Protein AF-A0A934AH44-F1 (afdb_monomer)

Secondary structure (DSSP, 8-state):
---------------TTSHHHHHHHHHHHHHHHSTTHHHHHHHHH----HHHHHHHHHHHHHHHHHHHHHHHHHHHSHHHHHHHHHHHHHTTT-TTHHHHHHHHHHHHHHS--

Solvent-accessible surface area (backbone atoms only — not comparable to full-atom values): 6753 Å² total; per-residue (Å²): 137,89,78,86,76,79,80,75,82,75,76,7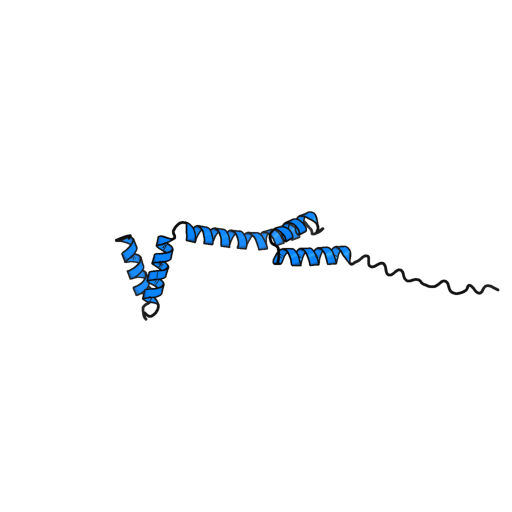8,78,70,78,82,75,47,66,71,53,52,51,45,52,53,31,52,54,30,44,76,75,35,72,67,59,13,56,53,41,41,68,76,70,42,88,64,55,69,68,58,56,49,51,55,46,49,67,56,47,52,59,51,50,50,52,50,50,51,54,48,60,51,63,76,45,48,67,63,53,50,49,52,50,49,31,53,61,73,21,66,85,42,94,54,36,67,65,45,32,51,52,49,55,53,49,45,77,76,56,75,129

pLDDT: mean 79.83, std 13.59, range [45.56, 94.44]

Radius of gyration: 30.53 Å; Cα contacts (8 Å, |Δi|>4): 42; chains: 1; bounding box: 64×38×94 Å

Mean predicted aligned error: 14.47 Å

Structure (mmCIF, N/CA/C/O backbone):
data_AF-A0A934AH44-F1
#
_entry.id   AF-A0A934AH44-F1
#
loop_
_atom_site.group_PDB
_atom_site.id
_atom_site.type_symbol
_atom_site.label_atom_id
_atom_site.label_alt_id
_atom_site.label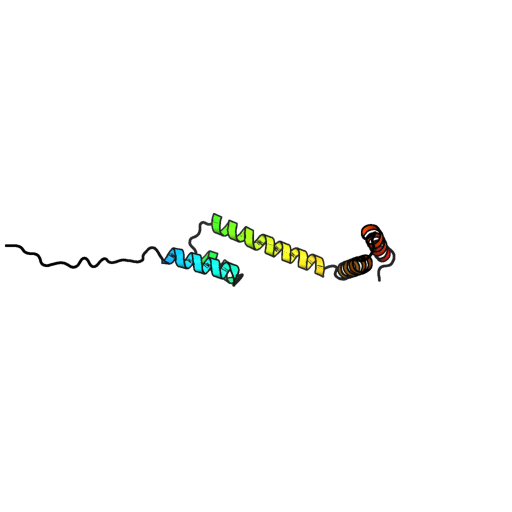_comp_id
_atom_site.label_asym_id
_atom_site.label_entity_id
_atom_site.label_seq_id
_atom_site.pdbx_PDB_ins_code
_atom_site.Cartn_x
_atom_site.Cartn_y
_atom_site.Cartn_z
_atom_site.occupancy
_atom_site.B_iso_or_equiv
_atom_site.auth_seq_id
_atom_site.auth_comp_id
_atom_site.auth_asym_id
_atom_site.auth_atom_id
_atom_site.pdbx_PDB_model_num
ATOM 1 N N . MET A 1 1 ? -39.289 -22.088 64.925 1.00 45.56 1 MET A N 1
ATOM 2 C CA . MET A 1 1 ? -38.560 -23.008 64.031 1.00 45.56 1 MET A CA 1
ATOM 3 C C . MET A 1 1 ? -38.535 -22.379 62.648 1.00 45.56 1 MET A C 1
ATOM 5 O O . MET A 1 1 ? -39.468 -22.560 61.881 1.00 45.56 1 MET A O 1
ATOM 9 N N . GLN A 1 2 ? -37.516 -21.548 62.404 1.00 49.50 2 GLN A N 1
ATOM 10 C CA . GLN A 1 2 ? -37.131 -21.082 61.073 1.00 49.50 2 GLN A CA 1
ATOM 11 C C . GLN A 1 2 ? -36.587 -22.264 60.268 1.00 49.50 2 GLN A C 1
ATOM 13 O O . GLN A 1 2 ? -35.636 -22.904 60.713 1.00 49.50 2 GLN A O 1
ATOM 18 N N . GLN A 1 3 ? -37.132 -22.497 59.079 1.00 50.94 3 GLN A N 1
ATOM 19 C CA . GLN A 1 3 ? -36.383 -23.080 57.970 1.00 50.94 3 GLN A CA 1
ATOM 20 C C . GLN A 1 3 ? -36.774 -22.309 56.712 1.00 50.94 3 GLN A C 1
ATOM 22 O O . GLN A 1 3 ? -37.752 -22.623 56.039 1.00 50.94 3 GLN A O 1
ATOM 27 N N . ASP A 1 4 ? -36.025 -21.235 56.468 1.00 50.28 4 ASP A N 1
ATOM 28 C CA . ASP A 1 4 ? -36.089 -20.451 55.245 1.00 50.28 4 ASP A CA 1
ATOM 29 C C . ASP A 1 4 ? -35.674 -21.330 54.063 1.00 50.28 4 ASP A C 1
ATOM 31 O O . ASP A 1 4 ? -34.527 -21.759 53.920 1.00 50.28 4 ASP A O 1
ATOM 35 N N . ILE A 1 5 ? -36.667 -21.626 53.233 1.00 60.75 5 ILE A N 1
ATOM 36 C CA . ILE A 1 5 ? -36.548 -22.340 51.972 1.00 60.75 5 ILE A CA 1
ATOM 37 C C . ILE A 1 5 ? -35.819 -21.423 50.987 1.00 60.75 5 ILE A C 1
ATOM 39 O O . ILE A 1 5 ? -36.356 -20.415 50.538 1.00 60.75 5 ILE A O 1
ATOM 43 N N . SER A 1 6 ? -34.589 -21.805 50.651 1.00 57.62 6 SER A N 1
ATOM 44 C CA . SER A 1 6 ? -34.050 -21.784 49.288 1.00 57.62 6 SER A CA 1
ATOM 45 C C . SER A 1 6 ? -34.459 -20.593 48.410 1.00 57.62 6 SER A C 1
ATOM 47 O O . SER A 1 6 ? -35.070 -20.770 47.355 1.00 57.62 6 SER A O 1
ATOM 49 N N . ALA A 1 7 ? -34.066 -19.375 48.785 1.00 56.16 7 ALA A N 1
ATOM 50 C CA . ALA A 1 7 ? -34.013 -18.280 47.826 1.00 56.16 7 ALA A CA 1
ATOM 51 C C . ALA A 1 7 ? -32.890 -18.580 46.819 1.00 56.16 7 ALA A C 1
ATOM 53 O O . ALA A 1 7 ? -31.699 -18.433 47.105 1.00 56.16 7 ALA A O 1
ATOM 54 N N . SER A 1 8 ? -33.304 -19.081 45.654 1.00 52.38 8 SER A N 1
ATOM 55 C CA . SER A 1 8 ? -32.493 -19.302 44.461 1.00 52.38 8 SER A CA 1
ATOM 56 C C . SER A 1 8 ? -31.516 -18.143 44.256 1.00 52.38 8 SER A C 1
ATOM 58 O O . SER A 1 8 ? -31.926 -17.002 44.030 1.00 52.38 8 SER A O 1
ATOM 60 N N . ARG A 1 9 ? -30.209 -18.431 44.320 1.00 55.12 9 ARG A N 1
ATOM 61 C CA . ARG A 1 9 ? -29.164 -17.538 43.811 1.00 55.12 9 ARG A CA 1
ATOM 62 C C . ARG A 1 9 ? -29.315 -17.489 42.293 1.00 55.12 9 ARG A C 1
ATOM 64 O O . ARG A 1 9 ? -28.593 -18.170 41.571 1.00 55.12 9 ARG A O 1
ATOM 71 N N . ASN A 1 10 ? -30.258 -16.691 41.805 1.00 52.00 10 ASN A N 1
ATOM 72 C CA . ASN A 1 10 ? -30.264 -16.272 40.415 1.00 52.00 10 ASN A CA 1
ATOM 73 C C . ASN A 1 10 ? -29.061 -15.347 40.257 1.00 52.00 10 ASN A C 1
ATOM 75 O O . ASN A 1 10 ? -29.134 -14.148 40.515 1.00 52.00 10 ASN A O 1
ATOM 79 N N . ALA A 1 11 ? -27.926 -15.953 39.911 1.00 50.78 11 ALA A N 1
ATOM 80 C CA . ALA A 1 11 ? -26.769 -15.263 39.395 1.00 50.78 11 ALA A CA 1
ATOM 81 C C . ALA A 1 11 ? -27.221 -14.503 38.146 1.00 50.78 11 ALA A C 1
ATOM 83 O O . ALA A 1 11 ? -27.279 -15.046 37.043 1.00 50.78 11 ALA A O 1
ATOM 84 N N . SER A 1 12 ? -27.572 -13.236 38.332 1.00 45.66 12 SER A N 1
ATOM 85 C CA . SER A 1 12 ? -27.602 -12.238 37.280 1.00 45.66 12 SER A CA 1
ATOM 86 C C . SER A 1 12 ? -26.166 -12.080 36.787 1.00 45.66 12 SER A C 1
ATOM 88 O O . SER A 1 12 ? -25.414 -11.208 37.214 1.00 45.66 12 SER A O 1
ATOM 90 N N . ALA A 1 13 ? -25.761 -12.983 35.896 1.00 48.28 13 ALA A N 1
ATOM 91 C CA . ALA A 1 13 ? -24.635 -12.773 35.011 1.00 48.28 13 ALA A CA 1
ATOM 92 C C . ALA A 1 13 ? -25.040 -11.658 34.046 1.00 48.28 13 ALA A C 1
ATOM 94 O O . ALA A 1 13 ? -25.498 -11.908 32.936 1.00 48.28 13 ALA A O 1
ATOM 95 N N . THR A 1 14 ? -24.944 -10.411 34.494 1.00 48.72 14 THR A N 1
ATOM 96 C CA . THR A 1 14 ? -25.032 -9.247 33.619 1.00 48.72 14 THR A CA 1
ATOM 97 C C . THR A 1 14 ? -23.765 -9.256 32.760 1.00 48.72 14 THR A C 1
ATOM 99 O O . THR A 1 14 ? -22.673 -9.078 33.308 1.00 48.72 14 THR A O 1
ATOM 102 N N . PRO A 1 15 ? -23.831 -9.444 31.427 1.00 50.50 15 PRO A N 1
ATOM 103 C CA . PRO A 1 15 ? -22.654 -9.333 30.577 1.00 50.50 15 PRO A CA 1
ATOM 104 C C . PRO A 1 15 ? -22.359 -7.842 30.341 1.00 50.50 15 PRO A C 1
ATOM 106 O O . PRO A 1 15 ? -22.506 -7.325 29.241 1.00 50.50 15 PRO A O 1
ATOM 109 N N . GLN A 1 16 ? -21.960 -7.114 31.387 1.00 48.25 16 GLN A N 1
ATOM 110 C CA . GLN A 1 16 ? -21.679 -5.670 31.317 1.00 48.25 16 GLN A CA 1
ATOM 111 C C . GLN A 1 16 ? -20.280 -5.328 30.763 1.00 48.25 16 GLN A C 1
ATOM 113 O O . GLN A 1 16 ? -19.913 -4.160 30.671 1.00 48.25 16 GLN A O 1
ATOM 118 N N . GLY A 1 17 ? -19.488 -6.324 30.350 1.00 54.78 17 GLY A N 1
ATOM 119 C CA . GLY A 1 17 ? -18.133 -6.125 29.815 1.00 54.78 17 GLY A CA 1
ATOM 120 C C . GLY A 1 17 ? -18.010 -6.153 28.287 1.00 54.78 17 GLY A C 1
ATOM 121 O O . GLY A 1 17 ? -16.917 -5.922 27.764 1.00 54.78 17 GLY A O 1
ATOM 122 N N . THR A 1 18 ? -19.089 -6.468 27.568 1.00 59.06 18 THR A N 1
ATOM 123 C CA . THR A 1 18 ? -19.002 -6.895 26.162 1.00 59.06 18 THR A CA 1
ATOM 124 C C . THR A 1 18 ? -19.150 -5.732 25.179 1.00 59.06 18 THR A C 1
ATOM 126 O O . THR A 1 18 ? -18.398 -5.659 24.213 1.00 59.06 18 THR A O 1
ATOM 129 N N . ASP A 1 19 ? -20.014 -4.750 25.453 1.00 68.88 19 ASP A N 1
ATOM 130 C CA . ASP A 1 19 ? -20.372 -3.708 24.475 1.00 68.88 19 ASP A CA 1
ATOM 131 C C . ASP A 1 19 ? -19.192 -2.875 23.973 1.00 68.88 19 ASP A C 1
ATOM 133 O O . ASP A 1 19 ? -19.060 -2.632 22.776 1.00 68.88 19 ASP A O 1
ATOM 137 N N . ASN A 1 20 ? -18.304 -2.438 24.866 1.00 71.12 20 ASN A N 1
ATOM 138 C CA . ASN A 1 20 ? -17.174 -1.589 24.474 1.00 71.12 20 ASN A CA 1
ATOM 139 C C . ASN A 1 20 ? -16.102 -2.374 23.699 1.00 71.12 20 ASN A C 1
ATOM 141 O O . ASN A 1 20 ? -15.452 -1.829 22.800 1.00 71.12 20 ASN A O 1
ATOM 145 N N . LYS A 1 21 ? -15.938 -3.662 24.031 1.00 77.50 21 LYS A N 1
ATOM 146 C CA . LYS A 1 21 ? -15.011 -4.569 23.346 1.00 77.50 21 LYS A CA 1
ATOM 147 C C . LYS A 1 21 ? -15.545 -4.937 21.966 1.00 77.50 21 LYS A C 1
ATOM 149 O O . LYS A 1 21 ? -14.823 -4.785 20.986 1.00 77.50 21 LYS A O 1
ATOM 154 N N . THR A 1 22 ? -16.819 -5.308 21.877 1.00 81.88 22 THR A N 1
ATOM 155 C CA . THR A 1 22 ? -17.494 -5.632 20.616 1.00 81.88 22 THR A CA 1
ATOM 156 C C . THR A 1 22 ? -17.503 -4.439 19.666 1.00 81.88 22 THR A C 1
ATOM 158 O O . THR A 1 22 ? -17.110 -4.588 18.512 1.00 81.88 22 THR A O 1
ATOM 161 N N . LYS A 1 23 ? -17.836 -3.234 20.151 1.00 79.94 23 LYS A N 1
ATOM 162 C CA . LYS A 1 23 ? -17.765 -2.002 19.343 1.00 79.94 23 LYS A CA 1
ATOM 163 C C . LYS A 1 23 ? -16.355 -1.748 18.805 1.00 79.94 23 LYS A C 1
ATOM 165 O O . LYS A 1 23 ? -16.211 -1.449 17.628 1.00 79.94 23 LYS A O 1
ATOM 170 N N . SER A 1 24 ? -15.313 -1.924 19.625 1.00 81.19 24 SER A N 1
ATOM 171 C CA . SER A 1 24 ? -13.925 -1.757 19.161 1.00 81.19 24 SER A CA 1
ATOM 172 C C . SER A 1 24 ? -13.527 -2.791 18.108 1.00 81.19 24 SER A C 1
ATOM 174 O O . SER A 1 24 ? -12.897 -2.429 17.121 1.00 81.19 24 SER A O 1
ATOM 176 N N . ILE A 1 25 ? -13.910 -4.056 18.288 1.00 84.56 25 ILE A N 1
ATOM 177 C CA . ILE A 1 25 ? -13.612 -5.130 17.330 1.00 84.56 25 ILE A CA 1
ATOM 178 C C . ILE A 1 25 ? -14.282 -4.843 15.984 1.00 84.56 25 ILE A C 1
ATOM 180 O O . ILE A 1 25 ? -13.623 -4.898 14.949 1.00 84.56 25 ILE A O 1
ATOM 184 N N . ILE A 1 26 ? -15.564 -4.471 16.000 1.00 84.44 26 ILE A N 1
ATOM 185 C CA . ILE A 1 26 ? -16.307 -4.125 14.784 1.00 84.44 26 ILE A CA 1
ATOM 186 C C . ILE A 1 26 ? -15.657 -2.924 14.089 1.00 84.44 26 ILE A C 1
ATOM 188 O O . ILE A 1 26 ? -15.420 -2.975 12.884 1.00 84.44 26 ILE A O 1
ATOM 192 N N . THR A 1 27 ? -15.300 -1.875 14.837 1.00 83.62 27 THR A N 1
ATOM 193 C CA . THR A 1 27 ? -14.603 -0.708 14.281 1.00 83.62 27 THR A CA 1
ATOM 194 C C . THR A 1 27 ? -13.274 -1.090 13.628 1.00 83.62 27 THR A C 1
ATOM 196 O O . THR A 1 27 ? -12.999 -0.617 12.530 1.00 83.62 27 THR A O 1
ATOM 199 N N . ILE A 1 28 ? -12.467 -1.959 14.249 1.00 82.25 28 ILE A N 1
ATOM 200 C CA . ILE A 1 28 ? -11.191 -2.420 13.675 1.00 82.25 28 ILE A CA 1
ATOM 201 C C . ILE A 1 28 ? -11.432 -3.170 12.362 1.00 82.25 28 ILE A C 1
ATOM 203 O O . ILE A 1 28 ? -10.776 -2.875 11.367 1.00 82.25 28 ILE A O 1
ATOM 207 N N . ILE A 1 29 ? -12.399 -4.091 12.329 1.00 85.06 29 ILE A N 1
ATOM 208 C CA . ILE A 1 29 ? -12.738 -4.857 11.119 1.00 85.06 29 ILE A CA 1
ATOM 209 C C . ILE A 1 29 ? -13.154 -3.913 9.980 1.00 85.06 29 ILE A C 1
ATOM 211 O O . ILE A 1 29 ? -12.650 -4.022 8.861 1.00 85.06 29 ILE A O 1
ATOM 215 N N . PHE A 1 30 ? -14.019 -2.938 10.267 1.00 83.75 30 PHE A N 1
ATOM 216 C CA . PHE A 1 30 ? -14.434 -1.939 9.281 1.00 83.75 30 PHE A CA 1
ATOM 217 C C . PHE A 1 30 ? -13.291 -1.014 8.849 1.00 83.75 30 PHE A C 1
ATOM 219 O O . PHE A 1 30 ? -13.295 -0.556 7.708 1.00 83.75 30 PHE A O 1
ATOM 226 N N . LEU A 1 31 ? -12.307 -0.751 9.714 1.00 81.31 31 LEU A N 1
ATOM 227 C CA . LEU A 1 31 ? -11.135 0.060 9.374 1.00 81.31 31 LEU A CA 1
ATOM 228 C C . LEU A 1 31 ? -10.310 -0.568 8.241 1.00 81.31 31 LEU A C 1
ATOM 230 O O . LEU A 1 31 ? -9.795 0.160 7.398 1.00 81.31 31 LEU A O 1
ATOM 234 N N . PHE A 1 32 ? -10.216 -1.902 8.214 1.00 77.62 32 PHE A N 1
ATOM 235 C CA . PHE A 1 32 ? -9.473 -2.642 7.189 1.00 77.62 32 PHE A CA 1
ATOM 236 C C . PHE A 1 32 ? -10.290 -2.919 5.922 1.00 77.62 32 PHE A C 1
ATOM 238 O O . PHE A 1 32 ? -9.735 -2.883 4.828 1.00 77.62 32 PHE A O 1
ATOM 245 N N . ILE A 1 33 ? -11.589 -3.210 6.053 1.00 80.38 33 ILE A N 1
ATOM 246 C CA . ILE A 1 33 ? -12.418 -3.677 4.924 1.00 80.38 33 ILE A CA 1
ATOM 247 C C . ILE A 1 33 ? -13.138 -2.523 4.218 1.00 80.38 33 ILE A C 1
ATOM 249 O O . ILE A 1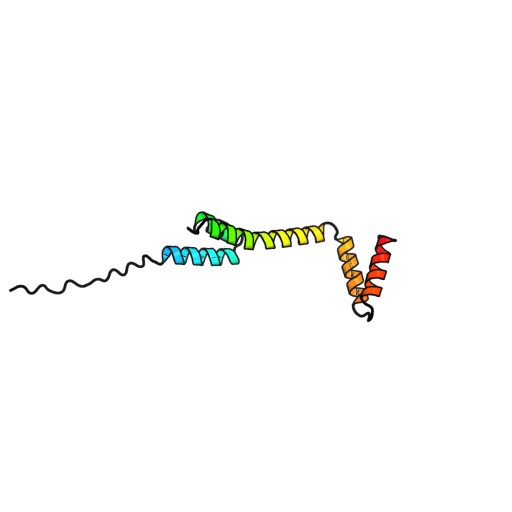 33 ? -13.351 -2.567 3.009 1.00 80.38 33 ILE A O 1
ATOM 253 N N . ALA A 1 34 ? -13.524 -1.486 4.961 1.00 78.06 34 ALA A N 1
ATOM 254 C CA . ALA A 1 34 ? -14.414 -0.437 4.482 1.00 78.06 34 ALA A CA 1
ATOM 255 C C . ALA A 1 34 ? -13.837 0.950 4.783 1.00 78.06 34 ALA A C 1
ATOM 257 O O . ALA A 1 34 ? -14.433 1.746 5.510 1.00 78.06 34 ALA A O 1
ATOM 258 N N . PHE A 1 35 ? -12.672 1.269 4.219 1.00 72.75 35 PHE A N 1
ATOM 259 C CA . PHE A 1 35 ? -12.189 2.650 4.199 1.00 72.75 35 PHE A CA 1
ATOM 260 C C . PHE A 1 35 ? -13.038 3.478 3.207 1.00 72.75 35 PHE A C 1
ATOM 262 O O . PHE A 1 35 ? -13.273 3.003 2.097 1.00 72.75 35 PHE A O 1
ATOM 269 N N . PRO A 1 36 ? -13.522 4.691 3.551 1.00 78.25 36 PRO A N 1
ATOM 270 C CA . PRO A 1 36 ? -13.258 5.472 4.768 1.00 78.25 36 PRO A CA 1
ATOM 271 C C . PRO A 1 36 ? -14.289 5.276 5.898 1.00 78.25 36 PRO A C 1
ATOM 273 O O . PRO A 1 36 ? -14.169 5.886 6.959 1.00 78.25 36 PRO A O 1
ATOM 276 N N . ILE A 1 37 ? -15.312 4.444 5.699 1.00 83.38 37 ILE A N 1
ATOM 277 C CA . ILE A 1 37 ? -16.428 4.242 6.641 1.00 83.38 37 ILE A CA 1
ATOM 278 C C . ILE A 1 37 ? -15.931 3.782 8.021 1.00 83.38 37 ILE A C 1
ATOM 280 O O . ILE A 1 37 ? -16.385 4.297 9.044 1.00 83.38 37 ILE A O 1
ATOM 284 N N . GLY A 1 38 ? -14.946 2.882 8.071 1.00 81.50 38 GLY A N 1
ATOM 285 C CA . GLY A 1 38 ? -14.322 2.444 9.321 1.00 81.50 38 GLY A CA 1
ATOM 286 C C . GLY A 1 38 ? -13.659 3.580 10.102 1.00 81.50 38 GLY A C 1
ATOM 287 O O . GLY A 1 38 ? -13.750 3.622 11.327 1.00 81.50 38 GLY A O 1
ATOM 288 N N . PHE A 1 39 ? -13.079 4.562 9.409 1.00 83.50 39 PHE A N 1
ATOM 289 C CA . PHE A 1 39 ? -12.516 5.758 10.037 1.00 83.50 39 PHE A CA 1
ATOM 290 C C . PHE A 1 39 ? -13.588 6.622 10.694 1.00 83.50 39 PHE A C 1
ATOM 292 O O . PHE A 1 39 ? -13.425 7.067 11.830 1.00 83.50 39 PHE A O 1
ATOM 299 N N . ILE A 1 40 ? -14.710 6.821 10.008 1.00 84.81 40 ILE A N 1
ATOM 300 C CA . ILE A 1 40 ? -15.839 7.596 10.531 1.00 84.81 40 ILE A CA 1
ATOM 301 C C . ILE A 1 40 ? -16.417 6.905 11.774 1.00 84.81 40 ILE A C 1
ATOM 303 O O . ILE A 1 40 ? -16.605 7.549 12.811 1.00 84.81 40 ILE A O 1
ATOM 307 N N . LEU A 1 41 ? -16.604 5.582 11.711 1.00 83.69 41 LEU A N 1
ATOM 308 C CA . LEU A 1 41 ? -17.008 4.760 12.856 1.00 83.69 41 LEU A CA 1
ATOM 309 C C . LEU A 1 41 ? -16.005 4.856 14.011 1.00 83.69 41 LEU A C 1
ATOM 311 O O . LEU A 1 41 ? -16.411 4.941 15.170 1.00 83.69 41 LEU A O 1
ATOM 315 N N . MET A 1 42 ? -14.702 4.918 13.727 1.00 84.44 42 MET A N 1
ATOM 316 C CA . MET A 1 42 ? -13.690 5.079 14.771 1.00 84.44 42 MET A CA 1
ATOM 317 C C . MET A 1 42 ? -13.850 6.400 15.538 1.00 84.44 42 MET A C 1
ATOM 319 O O . MET A 1 42 ? -13.751 6.441 16.774 1.00 84.44 42 MET A O 1
ATOM 323 N N . TRP A 1 43 ? -14.108 7.491 14.822 1.00 83.06 43 TRP A N 1
ATOM 324 C CA . TRP A 1 43 ? -14.238 8.811 15.429 1.00 83.06 43 TRP A CA 1
ATOM 325 C C . TRP A 1 43 ? -15.538 8.967 16.216 1.00 83.06 43 TRP A C 1
ATOM 327 O O . TRP A 1 43 ? -15.475 9.428 17.361 1.00 83.06 43 TRP A O 1
ATOM 337 N N . PHE A 1 44 ? -16.664 8.518 15.656 1.00 83.50 44 PHE A N 1
ATOM 338 C CA . PHE A 1 44 ? -17.995 8.682 16.249 1.00 83.50 44 PHE A CA 1
ATOM 339 C C . PHE A 1 44 ? -18.384 7.597 17.259 1.00 83.50 44 PHE A C 1
ATOM 341 O O . PHE A 1 44 ? -19.114 7.883 18.205 1.00 83.50 44 PHE A O 1
ATOM 348 N N . TRP A 1 45 ? -17.925 6.356 17.079 1.00 81.00 45 TRP A N 1
ATOM 349 C CA . TRP A 1 45 ? -18.485 5.201 17.790 1.00 81.00 45 TRP A CA 1
ATOM 350 C C . TRP A 1 45 ? -17.568 4.637 18.879 1.00 81.00 45 TRP A C 1
ATOM 352 O O . TRP A 1 45 ? -18.041 4.190 19.926 1.00 81.00 45 TRP A O 1
ATOM 362 N N . THR A 1 46 ? -16.248 4.703 18.695 1.00 80.38 46 THR A N 1
ATOM 363 C CA . THR A 1 46 ? -15.278 4.232 19.699 1.00 80.38 46 THR A CA 1
ATOM 364 C C . THR A 1 46 ? -14.851 5.326 20.681 1.00 80.38 46 THR A C 1
ATOM 366 O O . THR A 1 46 ? -14.439 6.423 20.297 1.00 80.38 46 THR A O 1
ATOM 369 N N . ARG A 1 47 ? -14.844 4.991 21.980 1.00 80.69 47 ARG A N 1
ATOM 370 C CA . ARG A 1 47 ? -14.329 5.830 23.087 1.00 80.69 47 ARG A CA 1
ATOM 371 C C . ARG A 1 47 ? -12.804 5.764 23.263 1.00 80.69 47 ARG A C 1
ATOM 373 O O . ARG A 1 47 ? -12.290 5.880 24.369 1.00 80.69 47 ARG A O 1
ATOM 380 N N . TRP A 1 48 ? -12.066 5.542 22.182 1.00 81.69 48 TRP A N 1
ATOM 381 C CA . TRP A 1 48 ? -10.607 5.509 22.249 1.00 81.69 48 TRP A CA 1
ATOM 382 C C . TRP A 1 48 ? -10.059 6.876 22.644 1.00 81.69 48 TRP A C 1
ATOM 384 O O . TRP A 1 48 ? -10.655 7.906 22.310 1.00 81.69 48 TRP A O 1
ATOM 39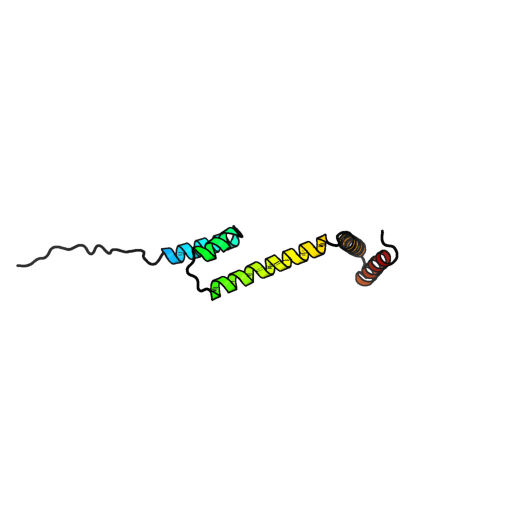4 N N . SER A 1 49 ? -8.921 6.883 23.341 1.00 86.75 49 SER A N 1
ATOM 395 C CA . SER A 1 49 ? -8.232 8.132 23.637 1.00 86.75 49 SER A CA 1
ATOM 396 C C . SER A 1 49 ? -7.872 8.833 22.328 1.00 86.75 49 SER A C 1
ATOM 398 O O . SER A 1 49 ? -7.575 8.191 21.315 1.00 86.75 49 SER A O 1
ATOM 400 N N . ILE A 1 50 ? -7.914 10.165 22.347 1.00 86.94 50 ILE A N 1
ATOM 401 C CA . ILE A 1 50 ? -7.590 10.994 21.179 1.00 86.94 50 ILE A CA 1
ATOM 402 C C . ILE A 1 50 ? -6.216 10.619 20.615 1.00 86.94 50 ILE A C 1
ATOM 404 O O . ILE A 1 50 ? -6.069 10.493 19.405 1.00 86.94 50 ILE A O 1
ATOM 408 N N . TRP A 1 51 ? -5.253 10.317 21.487 1.00 88.31 51 TRP A N 1
ATOM 409 C CA . TRP A 1 51 ? -3.925 9.848 21.101 1.00 88.31 51 TRP A CA 1
ATOM 410 C C . TRP A 1 51 ? -3.956 8.578 20.246 1.00 88.31 51 TRP A C 1
ATOM 412 O O . TRP A 1 51 ? -3.299 8.533 19.210 1.00 88.31 51 TRP A O 1
ATOM 422 N N . ILE A 1 52 ? -4.758 7.574 20.617 1.00 86.56 52 ILE A N 1
ATOM 423 C CA . ILE A 1 52 ? -4.874 6.328 19.842 1.00 86.56 52 ILE A CA 1
ATOM 424 C C . ILE A 1 52 ? -5.550 6.604 18.495 1.00 86.56 52 ILE A C 1
ATOM 426 O O . ILE A 1 52 ? -5.076 6.127 17.464 1.00 86.56 52 ILE A O 1
ATOM 430 N N . LYS A 1 53 ? -6.616 7.417 18.476 1.00 84.38 53 LYS A N 1
ATOM 431 C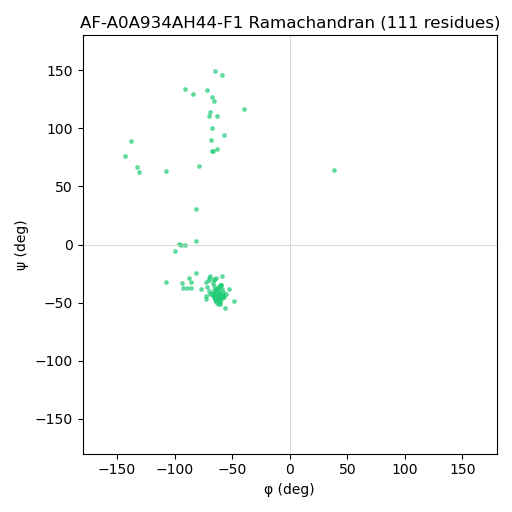 CA . LYS A 1 53 ? -7.301 7.798 17.227 1.00 84.38 53 LYS A CA 1
ATOM 432 C C . LYS A 1 53 ? -6.344 8.496 16.261 1.00 84.38 53 LYS A C 1
ATOM 434 O O . LYS A 1 53 ? -6.307 8.149 15.083 1.00 84.38 53 LYS A O 1
ATOM 439 N N . VAL A 1 54 ? -5.545 9.440 16.757 1.00 89.19 54 VAL A N 1
ATOM 440 C CA . VAL A 1 54 ? -4.549 10.165 15.958 1.00 89.19 54 VAL A CA 1
ATOM 441 C C . VAL A 1 54 ? -3.468 9.216 15.446 1.00 89.19 54 VAL A C 1
ATOM 443 O O . VAL A 1 54 ? -3.158 9.253 14.261 1.00 89.19 54 VAL A O 1
ATOM 446 N N . PHE A 1 55 ? -2.951 8.315 16.283 1.00 91.44 55 PHE A N 1
ATOM 447 C CA . PHE A 1 55 ? -1.905 7.373 15.876 1.00 91.44 55 PHE A CA 1
ATOM 448 C C . PHE A 1 55 ? -2.367 6.448 14.742 1.00 91.44 55 PHE A C 1
ATOM 450 O O . PHE A 1 55 ? -1.692 6.313 13.723 1.00 91.44 55 PHE A O 1
ATOM 457 N N . VAL A 1 56 ? -3.569 5.882 14.874 1.00 87.06 56 VAL A N 1
ATOM 458 C CA . VAL A 1 56 ? -4.187 5.039 13.838 1.00 87.06 56 VAL A CA 1
ATOM 459 C C . VAL A 1 56 ? -4.464 5.842 12.565 1.00 87.06 56 VAL A C 1
ATOM 461 O O . VAL A 1 56 ? -4.239 5.352 11.456 1.00 87.06 56 VAL A O 1
ATOM 464 N N . THR A 1 57 ? -4.879 7.103 12.713 1.00 86.06 57 THR A N 1
ATOM 465 C CA . THR A 1 57 ? -5.065 8.021 11.582 1.00 86.06 57 THR A CA 1
ATOM 466 C C . THR A 1 57 ? -3.770 8.245 10.824 1.00 86.06 57 THR A C 1
ATOM 468 O O . THR A 1 57 ? -3.742 8.060 9.614 1.00 86.06 57 THR A O 1
ATOM 471 N N . ILE A 1 58 ? -2.688 8.567 11.524 1.00 89.38 58 ILE A N 1
ATOM 472 C CA . ILE A 1 58 ? -1.375 8.807 10.925 1.00 89.38 58 ILE A CA 1
ATOM 473 C C . ILE A 1 58 ? -0.884 7.558 10.184 1.00 89.38 58 ILE A C 1
ATOM 475 O O . ILE A 1 58 ? -0.516 7.653 9.014 1.00 89.38 58 ILE A O 1
ATOM 479 N N . ILE A 1 59 ? -0.949 6.385 10.823 1.00 89.00 59 ILE A N 1
ATOM 480 C CA . ILE A 1 59 ? -0.506 5.117 10.223 1.00 89.00 59 ILE A CA 1
ATOM 481 C C . ILE A 1 59 ? -1.272 4.790 8.942 1.00 89.00 59 ILE A C 1
ATOM 483 O O . ILE A 1 59 ? -0.687 4.229 8.023 1.00 89.00 59 ILE A O 1
ATOM 487 N N . THR A 1 60 ? -2.557 5.135 8.863 1.00 85.56 60 THR A N 1
ATOM 488 C CA . THR A 1 60 ? -3.376 4.793 7.691 1.00 85.56 60 THR A CA 1
ATOM 489 C C . THR A 1 60 ? -3.317 5.870 6.605 1.00 85.56 60 THR A C 1
ATOM 491 O O . THR A 1 60 ? -3.270 5.558 5.418 1.00 85.56 60 THR A O 1
ATOM 494 N N . ILE A 1 61 ? -3.282 7.148 6.988 1.00 87.88 61 ILE A N 1
ATOM 495 C CA . ILE A 1 61 ? -3.302 8.280 6.054 1.00 87.88 61 ILE A CA 1
ATOM 496 C C . ILE A 1 61 ? -1.939 8.489 5.385 1.00 87.88 61 ILE A C 1
ATOM 498 O O . ILE A 1 61 ? -1.907 8.785 4.196 1.00 87.88 61 ILE A O 1
ATOM 502 N N . ILE A 1 62 ? -0.816 8.310 6.091 1.00 91.38 62 ILE A N 1
ATOM 503 C CA . ILE A 1 62 ? 0.526 8.465 5.497 1.00 91.38 62 ILE A CA 1
ATOM 504 C C . ILE A 1 62 ? 0.739 7.565 4.266 1.00 91.38 62 ILE A C 1
ATOM 506 O O . ILE A 1 62 ? 1.097 8.102 3.216 1.00 91.38 62 ILE A O 1
ATOM 510 N N . PRO A 1 63 ? 0.533 6.233 4.332 1.00 89.50 63 PRO A N 1
ATOM 511 C CA . PRO A 1 63 ? 0.717 5.373 3.166 1.00 89.50 63 PRO A CA 1
ATOM 512 C C . PRO A 1 63 ? -0.309 5.670 2.069 1.00 89.50 63 PRO A C 1
ATOM 514 O O . PRO A 1 63 ? 0.008 5.548 0.889 1.00 89.50 63 PRO A O 1
ATOM 517 N N . LEU A 1 64 ? -1.518 6.109 2.434 1.00 88.69 64 LEU A N 1
ATOM 518 C CA . LEU A 1 64 ? -2.524 6.518 1.458 1.00 88.69 64 LEU A CA 1
ATOM 519 C C . LEU A 1 64 ? -2.068 7.760 0.678 1.00 88.69 64 LEU A C 1
ATOM 521 O O . LEU A 1 64 ? -2.133 7.774 -0.549 1.00 88.69 64 LEU A O 1
ATOM 525 N N . LEU A 1 65 ? -1.561 8.781 1.374 1.00 91.25 65 LEU A N 1
ATOM 526 C CA . LEU A 1 65 ? -1.033 9.996 0.755 1.00 91.25 65 LEU A CA 1
ATOM 527 C C . LEU A 1 65 ? 0.226 9.720 -0.068 1.00 91.25 65 LEU A C 1
ATOM 529 O O . LEU A 1 65 ? 0.369 10.291 -1.148 1.00 91.25 65 LEU A O 1
ATOM 533 N N . SER A 1 66 ? 1.123 8.843 0.393 1.00 91.31 66 SER A N 1
ATOM 534 C CA . SER A 1 66 ? 2.323 8.490 -0.373 1.00 91.31 66 SER A CA 1
ATOM 535 C C . SER A 1 66 ? 1.970 7.737 -1.656 1.00 91.31 66 SER A C 1
ATOM 537 O O . SER A 1 66 ? 2.483 8.082 -2.720 1.00 91.31 66 SER A O 1
ATOM 539 N N . ALA A 1 67 ? 1.041 6.779 -1.593 1.00 89.88 67 ALA A N 1
ATOM 540 C CA . ALA A 1 67 ? 0.541 6.074 -2.768 1.00 89.88 67 ALA A CA 1
ATOM 541 C C . ALA A 1 67 ? -0.124 7.038 -3.760 1.00 89.88 67 ALA A C 1
ATOM 543 O O . ALA A 1 67 ? 0.138 6.965 -4.961 1.00 89.88 67 ALA A O 1
ATOM 544 N N . LEU A 1 68 ? -0.928 7.981 -3.258 1.00 90.56 68 LEU A N 1
ATOM 545 C CA . LEU A 1 68 ? -1.579 8.998 -4.081 1.00 90.56 68 LEU A CA 1
ATOM 546 C C . LEU A 1 68 ? -0.550 9.924 -4.747 1.00 90.56 68 LEU A C 1
ATOM 548 O O . LEU A 1 68 ? -0.631 10.166 -5.948 1.00 90.56 68 LEU A O 1
ATOM 552 N N . ALA A 1 69 ? 0.461 10.379 -4.003 1.00 90.31 69 ALA A N 1
ATOM 553 C CA . ALA A 1 69 ? 1.541 11.208 -4.531 1.00 90.31 69 ALA A CA 1
ATOM 554 C C . ALA A 1 69 ? 2.355 10.481 -5.612 1.00 90.31 69 ALA A C 1
ATOM 556 O O . ALA A 1 69 ? 2.617 11.056 -6.666 1.00 90.31 69 ALA A O 1
ATOM 557 N N . ILE A 1 70 ? 2.715 9.210 -5.394 1.00 87.94 70 ILE A N 1
ATOM 558 C CA . ILE A 1 70 ? 3.408 8.388 -6.398 1.00 87.94 70 ILE A CA 1
ATOM 559 C C . ILE A 1 70 ? 2.527 8.213 -7.640 1.00 87.94 70 ILE A C 1
ATOM 561 O O . ILE A 1 70 ? 3.003 8.404 -8.757 1.00 87.94 70 ILE A O 1
ATOM 565 N N . GLY A 1 71 ? 1.239 7.906 -7.462 1.00 87.69 71 GLY A N 1
ATOM 566 C CA . GLY A 1 71 ? 0.286 7.767 -8.564 1.00 87.69 71 GLY A CA 1
ATOM 567 C C . GLY A 1 71 ? 0.176 9.037 -9.412 1.00 87.69 71 GLY A C 1
ATOM 568 O O . GLY A 1 71 ? 0.222 8.963 -10.643 1.00 87.69 71 GLY A O 1
ATOM 569 N N . LEU A 1 72 ? 0.117 10.202 -8.761 1.00 87.50 72 LEU A N 1
ATOM 570 C CA . LEU A 1 72 ? 0.119 11.508 -9.422 1.00 87.50 72 LEU A CA 1
ATOM 571 C C . LEU A 1 72 ? 1.446 11.785 -10.138 1.00 87.50 72 LEU A C 1
ATOM 573 O O . LEU A 1 72 ? 1.447 12.179 -11.299 1.00 87.50 72 LEU A O 1
ATOM 577 N N . LEU A 1 73 ? 2.588 11.516 -9.504 1.00 84.19 73 LEU A N 1
ATOM 578 C CA . LEU A 1 73 ? 3.909 11.684 -10.125 1.00 84.19 73 LEU A CA 1
ATOM 579 C C . LEU A 1 73 ? 4.084 10.811 -11.375 1.00 84.19 73 LEU A C 1
ATOM 581 O O . LEU A 1 73 ? 4.716 11.232 -12.344 1.00 84.19 73 LEU A O 1
ATOM 585 N N . VAL A 1 74 ? 3.515 9.604 -11.376 1.00 81.44 74 VAL A N 1
ATOM 586 C CA . VAL A 1 74 ? 3.526 8.716 -12.546 1.00 81.44 74 VAL A CA 1
ATOM 587 C C . VAL A 1 74 ? 2.601 9.236 -13.652 1.00 81.44 74 VAL A C 1
ATOM 589 O O . VAL A 1 74 ? 2.956 9.138 -14.826 1.00 81.44 74 VAL A O 1
ATOM 592 N N . THR A 1 75 ? 1.453 9.825 -13.309 1.00 79.94 75 THR A N 1
ATOM 593 C CA . THR A 1 75 ? 0.496 10.357 -14.299 1.00 79.94 75 THR A CA 1
ATOM 594 C C . THR A 1 75 ? 0.846 11.740 -14.843 1.00 79.94 75 THR A C 1
ATOM 596 O O . THR A 1 75 ? 0.440 12.041 -15.961 1.00 79.94 75 THR A O 1
ATOM 599 N N . ILE A 1 76 ? 1.612 12.570 -14.128 1.00 82.44 76 ILE A N 1
ATOM 600 C CA . ILE A 1 76 ? 2.007 13.909 -14.606 1.00 82.44 76 ILE A CA 1
ATOM 601 C C . ILE A 1 76 ? 3.004 13.827 -15.773 1.00 82.44 76 ILE A C 1
ATOM 603 O O . ILE A 1 76 ? 2.983 14.688 -16.650 1.00 82.44 76 ILE A O 1
ATOM 607 N N . ASN A 1 77 ? 3.853 12.793 -15.830 1.00 80.69 77 ASN A N 1
ATOM 608 C CA . ASN A 1 77 ? 4.815 12.627 -16.925 1.00 80.69 77 ASN A CA 1
ATOM 609 C C . ASN A 1 77 ? 4.823 11.199 -17.509 1.00 80.69 77 ASN A C 1
ATOM 611 O O . ASN A 1 77 ? 5.806 10.459 -17.381 1.00 80.69 77 ASN A O 1
ATOM 615 N N . PRO A 1 78 ? 3.719 10.780 -18.154 1.00 77.50 78 PRO A N 1
ATOM 616 C CA . PRO A 1 78 ? 3.528 9.400 -18.580 1.00 77.50 78 PRO A CA 1
ATOM 617 C C . PRO A 1 78 ? 4.466 9.019 -19.732 1.00 77.50 78 PRO A C 1
ATOM 619 O O . PRO A 1 78 ? 4.864 7.860 -19.825 1.00 77.50 78 PRO A O 1
ATOM 622 N N . ARG A 1 79 ? 4.871 9.977 -20.583 1.00 80.12 79 ARG A N 1
ATOM 623 C CA . ARG A 1 79 ? 5.821 9.732 -21.685 1.00 80.12 79 ARG A CA 1
ATOM 624 C C . ARG A 1 79 ? 7.198 9.327 -21.170 1.00 80.12 79 ARG A C 1
ATOM 626 O O . ARG A 1 79 ? 7.716 8.296 -21.588 1.00 80.12 79 ARG A O 1
ATOM 633 N N . GLU A 1 80 ? 7.746 10.075 -20.215 1.00 81.94 80 GLU A N 1
ATOM 634 C CA . GLU A 1 80 ? 9.045 9.761 -19.609 1.00 81.94 80 GLU A CA 1
ATOM 635 C C . GLU A 1 80 ? 9.023 8.414 -18.872 1.00 81.94 80 GLU A C 1
ATOM 637 O O . GLU A 1 80 ? 9.977 7.641 -18.950 1.00 81.94 80 GLU A O 1
ATOM 642 N N . GLN A 1 81 ? 7.918 8.080 -18.195 1.00 82.38 81 GLN A N 1
ATOM 643 C CA . GLN A 1 81 ? 7.776 6.790 -17.507 1.00 82.38 81 GLN A CA 1
ATOM 644 C C . GLN A 1 81 ? 7.640 5.616 -18.489 1.00 82.38 81 GLN A C 1
ATOM 646 O O . GLN A 1 81 ? 8.258 4.566 -18.291 1.00 82.38 81 GLN A O 1
ATOM 651 N N . MET A 1 82 ? 6.890 5.797 -19.580 1.00 84.00 82 MET A N 1
ATOM 652 C CA . MET A 1 82 ? 6.794 4.819 -20.669 1.00 84.00 82 MET A CA 1
ATOM 653 C C . MET A 1 82 ? 8.155 4.596 -21.336 1.00 84.00 82 MET A C 1
ATOM 655 O O . MET A 1 82 ? 8.533 3.4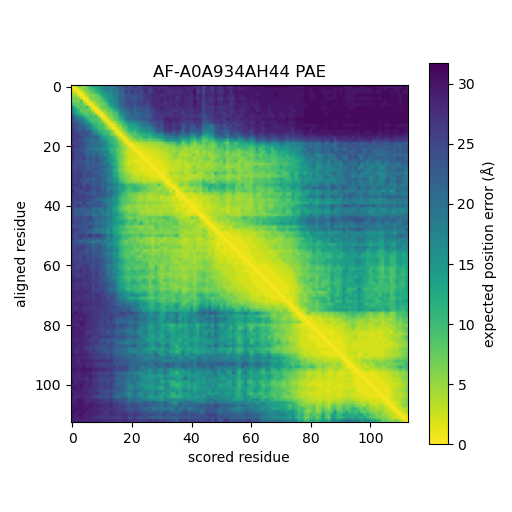51 -21.587 1.00 84.00 82 MET A O 1
ATOM 659 N N . TYR A 1 83 ? 8.912 5.667 -21.595 1.00 87.25 83 TYR A N 1
ATOM 660 C CA . TYR A 1 83 ? 10.240 5.577 -22.200 1.00 87.25 83 TYR A CA 1
ATOM 661 C C . TYR A 1 83 ? 11.239 4.864 -21.278 1.00 87.25 83 TYR A C 1
ATOM 663 O O . TYR A 1 83 ? 11.902 3.918 -21.704 1.00 87.25 83 TYR A O 1
ATOM 671 N N . LYS A 1 84 ? 11.260 5.209 -19.982 1.00 88.00 84 LYS A N 1
ATOM 672 C CA . LYS A 1 84 ? 12.031 4.478 -18.958 1.00 88.00 84 LYS A CA 1
ATOM 673 C C . LYS A 1 84 ? 11.678 2.991 -18.929 1.00 88.00 84 LYS A C 1
ATOM 675 O O . LYS A 1 84 ? 12.573 2.149 -18.850 1.00 88.00 84 LYS A O 1
ATOM 680 N N . GLY A 1 85 ? 10.390 2.657 -19.028 1.00 89.62 85 GLY A N 1
ATOM 681 C CA . GLY A 1 85 ? 9.912 1.278 -19.133 1.00 89.62 85 GLY A CA 1
ATOM 682 C C . GLY A 1 85 ? 10.440 0.560 -20.378 1.00 89.62 85 GLY A C 1
ATOM 683 O O . GLY A 1 85 ? 10.950 -0.557 -20.266 1.00 89.62 85 GLY A O 1
ATOM 684 N N . LYS A 1 86 ? 10.397 1.219 -21.545 1.00 91.12 86 LYS A N 1
ATOM 685 C CA . LYS A 1 86 ? 10.943 0.695 -22.809 1.00 91.12 86 LYS A CA 1
ATOM 686 C C . LYS A 1 86 ? 12.447 0.445 -22.712 1.00 91.12 86 LYS A C 1
ATOM 688 O O . LYS A 1 86 ? 12.862 -0.688 -22.946 1.00 91.12 86 LYS A O 1
ATOM 693 N N . CYS A 1 87 ? 13.235 1.422 -22.263 1.00 92.00 87 CYS A N 1
ATOM 694 C CA . CYS A 1 87 ? 14.678 1.248 -22.069 1.00 92.00 87 CYS A CA 1
ATOM 695 C C . CYS A 1 87 ? 14.995 0.112 -21.094 1.00 92.00 87 CYS A C 1
ATOM 697 O O . CYS A 1 87 ? 15.838 -0.738 -21.374 1.00 92.00 87 CYS A O 1
ATOM 699 N N . LYS A 1 88 ? 14.277 0.036 -19.966 1.00 93.25 88 LYS A N 1
ATOM 700 C CA . LYS A 1 88 ? 14.457 -1.044 -18.988 1.00 93.25 88 LYS A CA 1
ATOM 701 C C . LYS A 1 88 ? 14.141 -2.417 -19.585 1.00 93.25 88 LYS A C 1
ATOM 703 O O . LYS A 1 88 ? 14.841 -3.378 -19.281 1.00 93.25 88 LYS A O 1
ATOM 708 N N . SER A 1 89 ? 13.108 -2.512 -20.425 1.00 92.88 89 SER A N 1
ATOM 709 C CA . SER A 1 89 ? 12.749 -3.758 -21.111 1.00 92.88 89 SER A CA 1
ATOM 710 C C . SER A 1 89 ? 13.777 -4.163 -22.173 1.00 92.88 89 SER A C 1
ATOM 712 O O . SER A 1 89 ? 14.170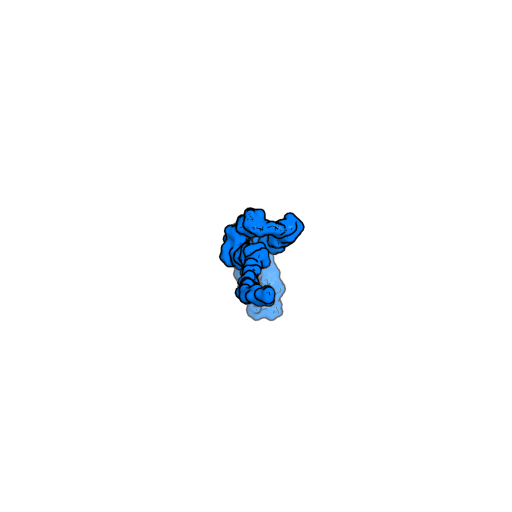 -5.324 -22.206 1.00 92.88 89 SER A O 1
ATOM 714 N N . GLN A 1 90 ? 14.277 -3.210 -22.967 1.00 91.12 90 GLN A N 1
ATOM 715 C CA . GLN A 1 90 ? 15.282 -3.450 -24.008 1.00 91.12 90 GLN A CA 1
ATOM 716 C C . GLN A 1 90 ? 16.638 -3.859 -23.426 1.00 91.12 90 GLN A C 1
ATOM 718 O O . GLN A 1 90 ? 17.347 -4.670 -24.011 1.00 91.12 90 GLN A O 1
ATOM 723 N N . CYS A 1 91 ? 16.985 -3.338 -22.250 1.00 93.00 91 CYS A N 1
ATOM 724 C CA . CYS A 1 91 ? 18.252 -3.635 -21.591 1.00 93.00 91 CYS A CA 1
ATOM 725 C C . CYS A 1 91 ? 18.197 -4.835 -20.634 1.00 93.00 91 CYS A C 1
ATOM 727 O O . CYS A 1 91 ? 19.222 -5.175 -20.048 1.00 93.00 91 CYS A O 1
ATOM 729 N N . LYS A 1 92 ? 17.037 -5.489 -20.467 1.00 93.00 92 LYS A N 1
ATOM 730 C CA . LYS A 1 92 ? 16.825 -6.557 -19.471 1.00 93.00 92 LYS A CA 1
ATOM 731 C C . LYS A 1 92 ? 17.764 -7.758 -19.647 1.00 93.00 92 LYS A C 1
ATOM 733 O O . LYS A 1 92 ? 18.158 -8.359 -18.655 1.00 93.00 92 LYS A O 1
ATOM 738 N N . GLU A 1 93 ? 18.107 -8.101 -20.885 1.00 89.81 93 GLU A N 1
ATOM 739 C CA . GLU A 1 93 ? 18.949 -9.260 -21.227 1.00 89.81 93 GLU A CA 1
ATOM 740 C C . GLU A 1 93 ? 20.429 -8.893 -21.415 1.00 89.81 93 GLU A C 1
ATOM 742 O O . GLU A 1 93 ? 21.260 -9.748 -21.713 1.00 89.81 93 GLU A O 1
ATOM 747 N N . ASN A 1 94 ? 20.780 -7.617 -21.243 1.00 89.19 94 ASN A N 1
ATOM 748 C CA . ASN A 1 94 ? 22.136 -7.148 -21.463 1.00 89.19 94 ASN A CA 1
ATOM 749 C C . ASN A 1 94 ? 22.994 -7.376 -20.208 1.00 89.19 94 ASN A C 1
ATOM 751 O O . ASN A 1 94 ? 22.633 -6.936 -19.116 1.00 89.19 94 ASN A O 1
ATOM 755 N N . VAL A 1 95 ? 24.167 -8.001 -20.366 1.00 90.75 95 VAL A N 1
ATOM 756 C CA . VAL A 1 95 ? 25.138 -8.208 -19.269 1.00 90.75 95 VAL A CA 1
ATOM 757 C C . VAL A 1 95 ? 25.577 -6.865 -18.666 1.00 90.75 95 VAL A C 1
ATOM 759 O O . VAL A 1 95 ? 25.889 -6.781 -17.480 1.00 90.75 95 V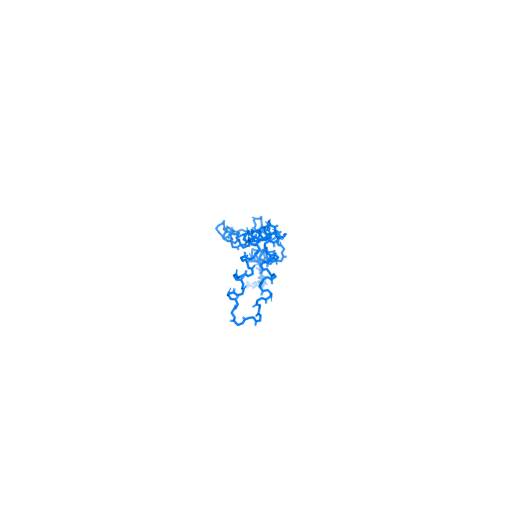AL A O 1
ATOM 762 N N . GLN A 1 96 ? 25.535 -5.790 -19.462 1.00 92.75 96 GLN A N 1
ATOM 763 C CA . GLN A 1 96 ? 25.797 -4.420 -19.025 1.00 92.75 96 GLN A CA 1
ATOM 764 C C . GLN A 1 96 ? 24.514 -3.582 -18.969 1.00 92.75 96 GLN A C 1
ATOM 766 O O . GLN A 1 96 ? 24.365 -2.586 -19.681 1.00 92.75 96 GLN A O 1
ATOM 771 N N . PHE A 1 97 ? 23.586 -3.984 -18.096 1.00 91.69 97 PHE A N 1
ATOM 772 C CA . PHE A 1 97 ? 22.304 -3.303 -17.890 1.00 91.69 97 PHE A CA 1
ATOM 773 C C . PHE A 1 97 ? 22.451 -1.783 -17.706 1.00 91.69 97 PHE A C 1
ATOM 775 O O . PHE A 1 97 ? 21.758 -1.036 -18.388 1.00 91.69 97 PHE A O 1
ATOM 782 N N . GLN A 1 98 ? 23.363 -1.327 -16.836 1.00 92.12 98 GLN A N 1
ATOM 783 C CA . GLN A 1 98 ? 23.546 0.104 -16.543 1.00 92.12 98 GLN A CA 1
ATOM 784 C C . GLN A 1 98 ? 23.978 0.892 -17.787 1.00 92.12 98 GLN A C 1
ATOM 786 O O . GLN A 1 98 ? 23.307 1.839 -18.178 1.00 92.12 98 GLN A O 1
ATOM 791 N N . THR A 1 99 ? 25.025 0.439 -18.484 1.00 94.44 99 THR A N 1
ATOM 792 C CA . THR A 1 99 ? 25.540 1.097 -19.696 1.00 94.44 99 THR A CA 1
ATOM 793 C C . THR A 1 99 ? 24.488 1.163 -20.808 1.00 94.44 99 THR A C 1
ATOM 795 O O . THR A 1 99 ? 24.339 2.191 -21.477 1.00 94.44 99 THR A O 1
ATOM 798 N N . CYS A 1 100 ? 23.733 0.076 -20.997 1.00 93.31 100 CYS A N 1
ATOM 799 C CA . CYS A 1 100 ? 22.632 0.018 -21.957 1.00 93.31 100 CYS A CA 1
ATOM 800 C C . CYS A 1 100 ? 21.505 0.987 -21.574 1.00 93.31 100 CYS A C 1
ATOM 802 O O . CYS A 1 100 ? 21.034 1.761 -22.412 1.00 93.31 100 CYS A O 1
ATOM 804 N N . PHE A 1 101 ? 21.092 0.963 -20.306 1.00 94.38 101 PHE A N 1
ATOM 805 C CA . PHE A 1 101 ? 19.993 1.776 -19.805 1.00 94.38 101 PHE A CA 1
ATOM 806 C C . PHE A 1 101 ? 20.321 3.270 -19.891 1.00 94.38 101 PHE A C 1
ATOM 808 O O . PHE A 1 101 ? 19.515 4.034 -20.423 1.00 94.38 101 PHE A O 1
ATOM 815 N N . ASP A 1 102 ? 21.523 3.674 -19.474 1.00 93.38 102 ASP A N 1
ATOM 816 C CA . ASP A 1 102 ? 21.982 5.066 -19.533 1.00 93.38 102 ASP A CA 1
ATOM 817 C C . ASP A 1 102 ? 22.102 5.572 -20.973 1.00 93.38 102 ASP A C 1
ATOM 819 O O . ASP A 1 102 ? 21.698 6.697 -21.277 1.00 93.38 102 ASP A O 1
ATOM 823 N N . SER A 1 103 ? 22.592 4.733 -21.891 1.00 93.19 103 SER A N 1
ATOM 824 C CA . SER A 1 103 ? 22.675 5.084 -23.315 1.00 93.19 103 SER A CA 1
ATOM 825 C C . SER A 1 103 ? 21.288 5.297 -23.924 1.00 93.19 103 SER A C 1
ATOM 827 O O . SER A 1 103 ? 21.066 6.287 -24.623 1.00 93.19 103 SER A O 1
ATOM 829 N N . CYS A 1 104 ? 20.337 4.410 -23.616 1.00 91.62 104 CYS A N 1
ATOM 830 C CA . CYS A 1 104 ? 18.952 4.521 -24.066 1.00 91.62 104 CYS A CA 1
ATOM 831 C C . CYS A 1 104 ? 18.271 5.774 -23.490 1.00 91.62 104 CYS A C 1
ATOM 833 O O . CYS A 1 104 ? 17.653 6.541 -24.229 1.00 91.62 104 CYS A O 1
ATOM 835 N N . MET A 1 105 ? 18.446 6.046 -22.194 1.00 90.44 105 MET A N 1
ATOM 836 C CA . MET A 1 105 ? 17.911 7.246 -21.542 1.00 90.44 105 MET A CA 1
ATOM 837 C C . MET A 1 105 ? 18.495 8.543 -22.118 1.00 90.44 105 MET A C 1
ATOM 839 O O . MET A 1 105 ? 17.756 9.500 -22.344 1.00 90.44 105 MET A O 1
ATOM 843 N N . ASN A 1 106 ? 19.795 8.572 -22.422 1.00 89.62 106 ASN A N 1
ATOM 844 C CA . ASN A 1 106 ? 20.466 9.744 -22.991 1.00 89.62 106 ASN A CA 1
ATOM 845 C C . ASN A 1 106 ? 20.026 10.033 -24.443 1.00 89.62 106 ASN A C 1
ATOM 847 O O . ASN A 1 106 ? 20.034 11.187 -24.869 1.00 89.62 106 ASN A O 1
ATOM 851 N N . GLN A 1 107 ? 19.598 9.020 -25.206 1.00 85.44 107 GLN A N 1
ATOM 852 C CA . GLN A 1 107 ? 19.070 9.232 -26.560 1.00 85.44 107 GLN A CA 1
ATOM 853 C C . GLN A 1 107 ? 17.743 10.013 -26.574 1.00 85.44 107 GLN A C 1
ATOM 855 O O . GLN A 1 107 ? 17.614 10.939 -27.374 1.00 85.44 107 GLN A O 1
ATOM 860 N N . ASN A 1 108 ? 16.800 9.726 -25.667 1.00 83.50 108 ASN A N 1
ATOM 861 C CA . ASN A 1 108 ? 15.531 10.471 -25.580 1.00 83.50 108 ASN A CA 1
ATOM 862 C C . ASN A 1 108 ? 15.723 11.927 -25.158 1.00 83.50 108 ASN A C 1
ATOM 864 O O . ASN A 1 108 ? 15.063 12.808 -25.694 1.00 83.50 108 ASN A O 1
ATOM 868 N N . SER A 1 109 ? 16.682 12.204 -24.273 1.00 78.94 109 SER A N 1
ATOM 869 C CA . SER A 1 109 ? 17.006 13.582 -23.881 1.00 78.94 109 SER A CA 1
ATOM 870 C C . SER A 1 109 ? 17.546 14.428 -25.038 1.00 78.94 109 SER A C 1
ATOM 872 O O . SER A 1 109 ? 17.384 15.646 -25.030 1.00 78.94 109 SER A O 1
ATOM 874 N N . ARG A 1 110 ? 18.210 13.809 -26.026 1.00 78.00 110 ARG A N 1
ATOM 875 C CA . ARG A 1 110 ? 18.759 14.517 -27.196 1.00 78.00 110 ARG A CA 1
ATOM 876 C C . ARG A 1 110 ? 17.763 14.656 -28.339 1.00 78.00 110 ARG A C 1
ATOM 878 O O . ARG A 1 110 ? 17.892 15.591 -29.122 1.00 78.00 110 ARG A O 1
ATOM 885 N N . ASN A 1 111 ? 16.822 13.726 -28.468 1.00 73.69 111 ASN A N 1
ATOM 886 C CA . ASN A 1 111 ? 15.828 13.746 -29.535 1.00 73.69 111 ASN A CA 1
ATOM 887 C C . ASN A 1 111 ? 14.475 13.253 -28.992 1.00 73.69 111 ASN A C 1
ATOM 889 O O . ASN A 1 111 ? 14.119 12.089 -29.202 1.00 73.69 111 ASN A O 1
ATOM 893 N N . PRO A 1 112 ? 13.762 14.101 -28.224 1.00 65.62 112 PRO A N 1
ATOM 894 C CA . PRO A 1 112 ? 12.487 13.721 -27.63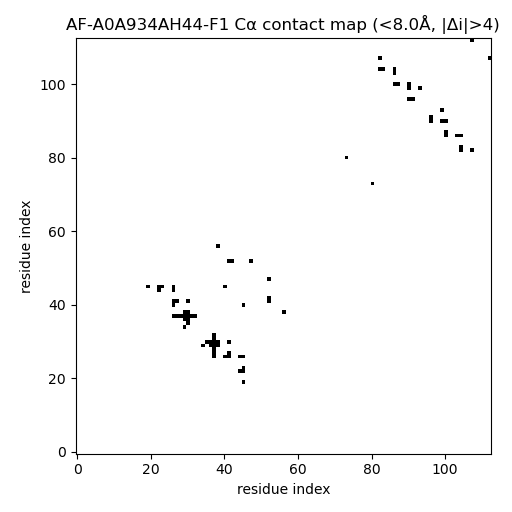1 1.00 65.62 112 PRO A CA 1
ATOM 895 C C . PRO A 1 112 ? 11.455 13.481 -28.743 1.00 65.62 112 PRO A C 1
ATOM 897 O O . PRO A 1 112 ? 11.230 14.359 -29.576 1.00 65.62 112 PRO A O 1
ATOM 900 N N . GLN A 1 113 ? 10.856 12.286 -28.769 1.00 58.38 113 GLN A N 1
ATOM 901 C CA . GLN A 1 113 ? 9.802 11.904 -29.726 1.00 58.38 113 GLN A CA 1
ATOM 902 C C . GLN A 1 113 ? 8.384 12.246 -29.242 1.00 58.38 113 GLN A C 1
ATOM 904 O O . GLN A 1 113 ? 8.089 12.143 -28.025 1.00 58.38 113 GLN A O 1
#

Foldseek 3Di:
DDDDPDPDPPPPPPVPPVVLVVLVVVLVVCVVPPPPVSLVSCVPPHPDDPVVNVVSCCVVVVVVVVVVVVVVVCVVCVLLVVQLVVQQVVLVPPPCSPVSSVVSNVVCVVPPD

Sequence (113 aa):
MQQDISASRNASATPQGTDNKTKSIITIIFLFIAFPIGFILMWFWTRWSIWIKVFVTIITIIPLLSALAIGLLVTINPREQMYKGKCKSQCKENVQFQTCFDSCMNQNSRNPQ